Protein AF-A0A2S2PZT2-F1 (afdb_monomer_lite)

Radius of gyration: 19.06 Å; chains: 1; bounding box: 67×40×43 Å

Structure (mmCIF, N/CA/C/O backbone):
data_AF-A0A2S2PZT2-F1
#
_entry.id   AF-A0A2S2PZT2-F1
#
loop_
_atom_site.group_PDB
_atom_site.id
_atom_site.type_symbol
_atom_site.label_atom_id
_atom_site.label_alt_id
_atom_site.label_comp_id
_atom_site.label_asym_id
_atom_site.label_entity_id
_atom_site.label_seq_id
_atom_site.pdbx_PDB_ins_code
_atom_site.Cartn_x
_atom_site.Cartn_y
_atom_site.Cartn_z
_atom_site.occupancy
_atom_site.B_iso_or_equiv
_atom_site.auth_seq_id
_atom_site.auth_comp_id
_atom_site.auth_asym_id
_atom_site.auth_atom_id
_atom_site.pdbx_PDB_model_num
ATOM 1 N N . MET A 1 1 ? 39.879 -19.142 -1.487 1.00 35.94 1 MET A N 1
ATOM 2 C CA . MET A 1 1 ? 39.012 -18.903 -0.318 1.00 35.94 1 MET A CA 1
ATOM 3 C C . MET A 1 1 ? 37.970 -17.919 -0.809 1.00 35.94 1 MET A C 1
ATOM 5 O O . MET A 1 1 ? 38.327 -16.780 -1.061 1.00 35.94 1 MET A O 1
ATOM 9 N N . SER A 1 2 ? 36.784 -18.405 -1.171 1.00 36.44 2 SER A N 1
ATOM 10 C CA . SER A 1 2 ? 35.763 -17.580 -1.822 1.00 36.44 2 SER A CA 1
ATOM 11 C C . SER A 1 2 ? 34.922 -16.916 -0.742 1.00 36.44 2 SER A C 1
ATOM 13 O O . SER A 1 2 ? 34.163 -17.595 -0.057 1.00 36.44 2 SER A O 1
ATOM 15 N N . GLU A 1 3 ? 35.092 -15.610 -0.568 1.00 38.84 3 GLU A N 1
ATOM 16 C CA . GLU A 1 3 ? 34.163 -14.780 0.192 1.00 38.84 3 GLU A CA 1
ATOM 17 C C . GLU A 1 3 ? 32.900 -14.613 -0.655 1.00 38.84 3 GLU A C 1
ATOM 19 O O . GLU A 1 3 ? 32.841 -13.817 -1.587 1.00 38.84 3 GLU A O 1
ATOM 24 N N . THR A 1 4 ? 31.889 -15.433 -0.380 1.00 40.12 4 THR A N 1
ATOM 25 C CA . THR A 1 4 ? 30.514 -15.145 -0.788 1.00 40.12 4 THR A CA 1
ATOM 26 C C . THR A 1 4 ? 30.058 -13.911 -0.022 1.00 40.12 4 THR A C 1
ATOM 28 O O . THR A 1 4 ? 29.592 -14.012 1.114 1.00 40.12 4 THR A O 1
ATOM 31 N N . GLU A 1 5 ? 30.234 -12.742 -0.636 1.00 37.22 5 GLU A N 1
ATOM 32 C CA . GLU A 1 5 ? 29.573 -11.513 -0.221 1.00 37.22 5 GLU A CA 1
ATOM 33 C C . GLU A 1 5 ? 28.067 -11.776 -0.208 1.00 37.22 5 GLU A C 1
ATOM 35 O O . GLU A 1 5 ? 27.423 -11.992 -1.238 1.00 37.22 5 GLU A O 1
ATOM 40 N N . ASN A 1 6 ? 27.507 -11.820 0.998 1.00 38.16 6 ASN A N 1
ATOM 41 C CA . ASN A 1 6 ? 26.073 -11.823 1.195 1.00 38.16 6 ASN A CA 1
ATOM 42 C C . ASN A 1 6 ? 25.533 -10.488 0.673 1.00 38.16 6 ASN A C 1
ATOM 44 O O . ASN A 1 6 ? 25.502 -9.498 1.404 1.00 38.16 6 ASN A O 1
ATOM 48 N N . ASN A 1 7 ? 25.106 -10.472 -0.589 1.00 36.69 7 ASN A N 1
ATOM 49 C CA . ASN A 1 7 ? 24.305 -9.404 -1.176 1.00 36.69 7 ASN A CA 1
ATOM 50 C C . ASN A 1 7 ? 22.916 -9.412 -0.525 1.00 36.69 7 ASN A C 1
ATOM 52 O O . ASN A 1 7 ? 21.915 -9.797 -1.128 1.00 36.69 7 ASN A O 1
ATOM 56 N N . TYR A 1 8 ? 22.850 -9.004 0.742 1.00 37.91 8 TYR A N 1
ATOM 57 C CA . TYR A 1 8 ? 21.605 -8.542 1.325 1.00 37.91 8 TYR A CA 1
ATOM 58 C C . TYR A 1 8 ? 21.213 -7.299 0.538 1.00 37.91 8 TYR A C 1
ATOM 60 O O . TYR A 1 8 ? 21.857 -6.257 0.647 1.00 37.91 8 TYR A O 1
ATOM 68 N N . ILE A 1 9 ? 20.178 -7.429 -0.289 1.00 38.12 9 ILE A N 1
ATOM 69 C CA . ILE A 1 9 ? 19.524 -6.302 -0.945 1.00 38.12 9 ILE A CA 1
ATOM 70 C C . ILE A 1 9 ? 19.064 -5.366 0.178 1.00 38.12 9 ILE A C 1
ATOM 72 O O . ILE A 1 9 ? 18.026 -5.583 0.802 1.00 38.12 9 ILE A O 1
ATOM 76 N N . GLN A 1 10 ? 19.862 -4.344 0.489 1.00 35.75 10 GLN A N 1
ATOM 77 C CA . GLN A 1 10 ? 19.403 -3.243 1.318 1.00 35.75 10 GLN A CA 1
ATOM 78 C C . GLN A 1 10 ? 18.371 -2.487 0.486 1.00 35.75 10 GLN A C 1
ATOM 80 O O . GLN A 1 10 ? 18.701 -1.756 -0.450 1.00 35.75 10 GLN A O 1
ATOM 85 N N . PHE A 1 11 ? 17.095 -2.697 0.800 1.00 37.47 11 PHE A N 1
ATOM 86 C CA . PHE A 1 11 ? 16.034 -1.854 0.274 1.00 37.47 11 PHE A CA 1
ATOM 87 C C . PHE A 1 11 ? 16.253 -0.437 0.814 1.00 37.47 11 PHE A C 1
ATOM 89 O O . PHE A 1 11 ? 16.038 -0.162 1.993 1.00 37.47 11 PHE A O 1
ATOM 96 N N . ASN A 1 12 ? 16.749 0.450 -0.051 1.00 44.41 12 ASN A N 1
ATOM 97 C CA . ASN A 1 12 ? 16.952 1.857 0.271 1.00 44.41 12 ASN A CA 1
ATOM 98 C C . ASN A 1 12 ? 15.634 2.520 0.697 1.00 44.41 12 ASN A C 1
ATOM 100 O O . ASN A 1 12 ? 14.583 2.236 0.121 1.00 44.41 12 ASN A O 1
ATOM 104 N N . ASN A 1 13 ? 15.752 3.419 1.683 1.00 48.53 13 ASN A N 1
ATOM 105 C CA . ASN A 1 13 ? 14.712 4.278 2.256 1.00 48.53 13 ASN A CA 1
ATOM 106 C C . ASN A 1 13 ? 13.578 4.595 1.270 1.00 48.53 13 ASN A C 1
ATOM 108 O O . ASN A 1 13 ? 13.784 5.251 0.248 1.00 48.53 13 ASN A O 1
ATOM 112 N N . ILE A 1 14 ? 12.375 4.133 1.601 1.00 52.91 14 ILE A N 1
ATOM 113 C CA . ILE A 1 14 ? 11.156 4.476 0.873 1.00 52.91 14 ILE A CA 1
ATOM 114 C C . ILE A 1 14 ? 10.944 5.987 1.016 1.00 52.91 14 ILE A C 1
ATOM 116 O O . ILE A 1 14 ? 10.866 6.505 2.127 1.00 52.91 14 ILE A O 1
ATOM 120 N N . ASP A 1 15 ? 10.847 6.703 -0.104 1.00 59.41 15 ASP A N 1
ATOM 121 C CA . ASP A 1 15 ? 10.482 8.119 -0.093 1.00 59.41 15 ASP A CA 1
ATOM 122 C C . ASP A 1 15 ? 8.967 8.272 0.120 1.00 59.41 15 ASP A C 1
ATOM 124 O O . ASP A 1 15 ? 8.158 8.135 -0.807 1.00 59.41 15 ASP A O 1
ATOM 128 N N . PHE A 1 16 ? 8.587 8.541 1.369 1.00 62.59 16 PHE A N 1
ATOM 129 C CA . PHE A 1 16 ? 7.203 8.770 1.786 1.00 62.59 16 PHE A CA 1
ATOM 130 C C . PHE A 1 16 ? 6.708 10.204 1.504 1.00 62.59 16 PHE A C 1
ATOM 132 O O . PHE A 1 16 ? 5.511 10.463 1.632 1.00 62.59 16 PHE A O 1
ATOM 139 N N . SER A 1 17 ? 7.578 11.135 1.078 1.00 64.94 17 SER A N 1
ATOM 140 C CA . SER A 1 17 ? 7.244 12.569 0.947 1.00 64.94 17 SER A CA 1
ATOM 141 C C . SER A 1 17 ? 6.124 12.865 -0.059 1.00 64.94 17 SER A C 1
ATOM 143 O O . SER A 1 17 ? 5.422 13.868 0.057 1.00 64.94 17 SER A O 1
ATOM 145 N N . ASN A 1 18 ? 5.910 11.959 -1.016 1.00 65.31 18 ASN A N 1
ATOM 146 C CA . ASN A 1 18 ? 4.932 12.104 -2.093 1.00 65.31 18 ASN A CA 1
ATOM 147 C C . ASN A 1 18 ? 3.608 11.353 -1.848 1.00 65.31 18 ASN A C 1
ATOM 149 O O . ASN A 1 18 ? 2.749 11.309 -2.733 1.00 65.31 18 ASN A O 1
ATOM 153 N N . ILE A 1 19 ? 3.414 10.733 -0.677 1.00 67.81 19 ILE A N 1
ATOM 154 C CA . ILE A 1 19 ? 2.184 9.986 -0.387 1.00 67.81 19 ILE A CA 1
ATOM 155 C C . ILE A 1 19 ? 1.086 10.944 0.074 1.00 67.81 19 ILE A C 1
ATOM 157 O O . ILE A 1 19 ? 1.157 11.572 1.129 1.00 67.81 1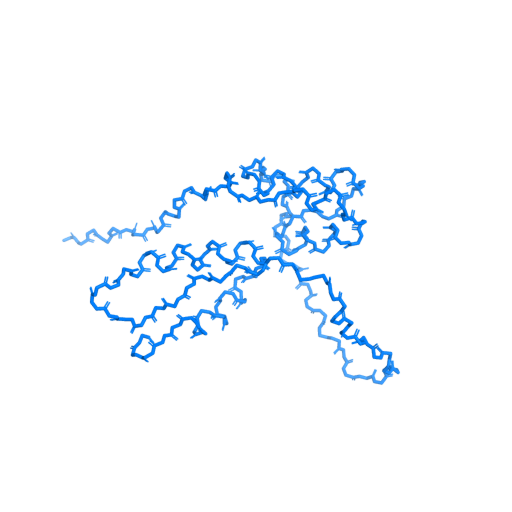9 ILE A O 1
ATOM 161 N N . SER A 1 20 ? 0.005 11.017 -0.705 1.00 78.25 20 SER A N 1
ATOM 162 C CA . SER A 1 20 ? -1.200 11.727 -0.280 1.00 78.25 20 SER A CA 1
ATOM 163 C C . SER A 1 20 ? -1.847 11.006 0.904 1.00 78.25 20 SER A C 1
ATOM 165 O O . SER A 1 20 ? -2.241 9.844 0.800 1.00 78.25 20 SER A O 1
ATOM 167 N N . THR A 1 21 ? -1.999 11.711 2.025 1.00 84.50 21 THR A N 1
ATOM 168 C CA . THR A 1 21 ? -2.569 11.178 3.276 1.00 84.50 21 THR A CA 1
ATOM 169 C C . THR A 1 21 ? -3.941 11.763 3.623 1.00 84.50 21 THR A C 1
ATOM 171 O O . THR A 1 21 ? -4.638 11.246 4.496 1.00 84.50 21 THR A O 1
ATOM 174 N N . GLY A 1 22 ? -4.399 12.792 2.898 1.00 83.81 22 GLY A N 1
ATOM 175 C CA . GLY A 1 22 ? -5.653 13.502 3.190 1.00 83.81 22 GLY A CA 1
ATOM 176 C C . GLY A 1 22 ? -6.916 12.626 3.148 1.00 83.81 22 GLY A C 1
ATOM 177 O O . GLY A 1 22 ? -7.934 12.959 3.756 1.00 83.81 22 GLY A O 1
ATOM 178 N N . TRP A 1 23 ? -6.862 11.477 2.469 1.00 87.50 23 TRP A N 1
ATOM 179 C CA . TRP A 1 23 ? -7.960 10.510 2.413 1.00 87.50 23 TRP A CA 1
ATOM 180 C C . TRP A 1 23 ? -8.159 9.741 3.728 1.00 87.50 23 TRP A C 1
ATOM 182 O O . TRP A 1 23 ? -9.281 9.313 3.999 1.00 87.50 23 TRP A O 1
ATOM 192 N N . VAL A 1 24 ? -7.132 9.627 4.580 1.00 89.94 24 VAL A N 1
ATOM 193 C CA . VAL A 1 24 ? -7.213 8.901 5.861 1.00 89.94 24 VAL A CA 1
ATOM 194 C C . VAL A 1 24 ? -8.256 9.530 6.789 1.00 89.94 24 VAL A C 1
ATOM 196 O O . VAL A 1 24 ? -9.022 8.828 7.454 1.00 89.94 24 VAL A O 1
ATOM 199 N N . HIS A 1 25 ? -8.377 10.860 6.777 1.00 90.00 25 HIS A N 1
ATOM 200 C CA . HIS A 1 25 ? -9.362 11.571 7.595 1.00 90.00 25 HIS A CA 1
ATOM 201 C C . HIS A 1 25 ? -10.812 11.247 7.213 1.00 90.00 25 HIS A C 1
ATOM 203 O O . HIS A 1 25 ? -11.682 11.320 8.084 1.00 90.00 25 HIS A O 1
ATOM 209 N N . LYS A 1 26 ? -11.055 10.838 5.960 1.00 91.75 26 LYS A N 1
ATOM 210 C CA . LYS A 1 26 ? -12.376 10.495 5.408 1.00 91.75 26 LYS A CA 1
ATOM 211 C C . LYS A 1 26 ? -12.790 9.045 5.689 1.00 91.75 26 LYS A C 1
ATOM 213 O O . LYS A 1 26 ? -13.916 8.659 5.379 1.00 91.75 26 LYS A O 1
ATOM 218 N N . LEU A 1 27 ? -11.897 8.222 6.239 1.00 89.88 27 LEU A N 1
ATOM 219 C CA . LEU A 1 27 ? -12.195 6.825 6.536 1.00 89.88 27 LEU A CA 1
ATOM 220 C C . LEU A 1 27 ? -13.027 6.688 7.816 1.00 89.88 27 LEU A C 1
ATOM 222 O O . LEU A 1 27 ? -12.752 7.330 8.834 1.00 89.88 27 LEU A O 1
ATOM 226 N N . ASN A 1 28 ? -14.014 5.793 7.764 1.00 92.31 28 ASN A N 1
ATOM 227 C CA . ASN A 1 28 ? -14.717 5.296 8.943 1.00 92.31 28 ASN A CA 1
ATOM 228 C C . ASN A 1 28 ? -13.907 4.171 9.623 1.00 92.31 28 ASN A C 1
ATOM 230 O O . ASN A 1 28 ? -12.905 3.697 9.079 1.00 92.31 28 ASN A O 1
ATOM 234 N N . LYS A 1 29 ? -14.344 3.729 10.810 1.00 91.56 29 LYS A N 1
ATOM 235 C CA . LYS A 1 29 ? -13.621 2.733 11.621 1.00 91.56 29 LYS A CA 1
ATOM 236 C C . LYS A 1 29 ? -13.340 1.432 10.862 1.00 91.56 29 LYS A C 1
ATOM 238 O O . LYS A 1 29 ? -12.213 0.955 10.868 1.00 91.56 29 LYS A O 1
ATOM 243 N N . GLU A 1 30 ? -14.328 0.890 10.158 1.00 90.38 30 GLU A N 1
ATOM 244 C CA . GLU A 1 30 ? -14.157 -0.355 9.400 1.00 90.38 30 GLU A CA 1
ATOM 245 C C . GLU A 1 30 ? -13.159 -0.225 8.246 1.00 90.38 30 GLU A C 1
ATOM 247 O O . GLU A 1 30 ? -12.422 -1.160 7.936 1.00 90.38 30 GLU A O 1
ATOM 252 N N . LYS A 1 31 ? -13.156 0.919 7.551 1.00 88.44 31 LYS A N 1
ATOM 253 C CA . LYS A 1 31 ? -12.193 1.175 6.477 1.00 88.44 31 LYS A CA 1
ATOM 254 C C . LYS A 1 31 ? -10.782 1.334 7.045 1.00 88.44 31 LYS A C 1
ATOM 256 O O . LYS A 1 31 ? -9.854 0.803 6.451 1.00 88.44 31 LYS A O 1
ATOM 261 N N . LEU A 1 32 ? -10.629 1.980 8.203 1.00 90.69 32 LEU A N 1
ATOM 262 C CA . LEU A 1 32 ? -9.343 2.075 8.902 1.00 90.69 32 LEU A CA 1
ATOM 263 C C . LEU A 1 32 ? -8.802 0.698 9.289 1.00 90.69 32 LEU A C 1
ATOM 265 O O . LEU A 1 32 ? -7.666 0.388 8.955 1.00 90.69 32 LEU A O 1
ATOM 269 N N . ILE A 1 33 ? -9.630 -0.145 9.914 1.00 89.25 33 ILE A N 1
ATOM 270 C CA . ILE A 1 33 ? -9.256 -1.517 10.288 1.00 89.25 33 ILE A CA 1
ATOM 271 C C . ILE A 1 33 ? -8.764 -2.299 9.066 1.00 89.25 33 ILE A C 1
ATOM 273 O O . ILE A 1 33 ? -7.710 -2.923 9.122 1.00 89.25 33 ILE A O 1
ATOM 277 N N . ARG A 1 34 ? -9.480 -2.216 7.936 1.00 82.38 34 ARG A N 1
ATOM 278 C CA . ARG A 1 34 ? -9.080 -2.889 6.690 1.00 82.38 34 ARG A CA 1
ATOM 279 C C . ARG A 1 34 ? -7.741 -2.396 6.139 1.00 82.38 34 ARG A C 1
ATOM 281 O O . ARG A 1 34 ? -6.956 -3.209 5.663 1.00 82.38 34 ARG A O 1
ATOM 288 N N . GLU A 1 35 ? -7.484 -1.090 6.166 1.00 86.94 35 GLU A N 1
ATOM 289 C CA . GLU A 1 35 ? -6.212 -0.531 5.685 1.00 86.94 35 GLU A CA 1
ATOM 290 C C . GLU A 1 35 ? -5.036 -0.869 6.612 1.00 86.94 35 GLU A C 1
ATOM 292 O O . GLU A 1 35 ? -3.934 -1.108 6.120 1.00 86.94 35 GLU A O 1
ATOM 297 N N . LEU A 1 36 ? -5.269 -0.921 7.925 1.00 86.81 36 LEU A N 1
ATOM 298 C CA . LEU A 1 36 ? -4.271 -1.321 8.920 1.00 86.81 36 LEU A CA 1
ATOM 299 C C . LEU A 1 36 ? -3.932 -2.813 8.806 1.00 86.81 36 LEU A C 1
ATOM 301 O O . LEU A 1 36 ? -2.761 -3.154 8.661 1.00 86.81 36 LEU A O 1
ATOM 305 N N . ALA A 1 37 ? -4.945 -3.685 8.743 1.00 83.62 37 ALA A N 1
ATOM 306 C CA . ALA A 1 37 ? -4.764 -5.132 8.608 1.00 83.62 37 ALA A CA 1
ATOM 307 C C . ALA A 1 37 ? -3.936 -5.504 7.366 1.00 83.62 37 ALA A C 1
ATOM 309 O O . ALA A 1 37 ? -3.024 -6.321 7.443 1.00 83.62 37 ALA A O 1
ATOM 310 N N . ARG A 1 38 ? -4.193 -4.847 6.225 1.00 78.50 38 ARG A N 1
ATOM 311 C CA . ARG A 1 38 ? -3.423 -5.042 4.980 1.00 78.50 38 ARG A CA 1
ATOM 312 C C . ARG A 1 38 ? -1.930 -4.741 5.112 1.00 78.50 38 ARG A C 1
ATOM 314 O O . ARG A 1 38 ? -1.139 -5.211 4.305 1.00 78.50 38 ARG A O 1
ATOM 321 N N . ARG A 1 39 ? -1.556 -3.918 6.089 1.00 79.75 39 ARG A N 1
ATOM 322 C CA . ARG A 1 39 ? -0.180 -3.471 6.343 1.00 79.75 39 ARG A CA 1
ATOM 323 C C . ARG A 1 39 ? 0.425 -4.151 7.570 1.00 79.75 39 ARG A C 1
ATOM 325 O O . ARG A 1 39 ? 1.482 -3.728 8.025 1.00 79.75 39 ARG A O 1
ATOM 332 N N . ASN A 1 40 ? -0.249 -5.180 8.096 1.00 82.31 40 ASN A N 1
ATOM 333 C CA . ASN A 1 40 ? 0.102 -5.862 9.340 1.00 82.31 40 ASN A CA 1
ATOM 334 C C . ASN A 1 40 ? 0.236 -4.900 10.539 1.00 82.31 40 ASN A C 1
ATOM 336 O O . ASN A 1 40 ? 1.062 -5.094 11.429 1.00 82.31 40 ASN A O 1
ATOM 340 N N . LEU A 1 41 ? -0.552 -3.822 10.529 1.00 86.06 41 LEU A N 1
ATOM 341 C CA . LEU A 1 41 ? -0.622 -2.855 11.617 1.00 86.06 41 LEU A CA 1
ATOM 342 C C . LEU A 1 41 ? -1.733 -3.254 12.581 1.00 86.06 41 LEU A C 1
ATOM 344 O O . LEU A 1 41 ? -2.799 -3.697 12.147 1.00 86.06 41 LEU A O 1
ATOM 348 N N . ILE A 1 42 ? -1.519 -2.976 13.867 1.00 91.81 42 ILE A N 1
ATOM 349 C CA . ILE A 1 42 ? -2.499 -3.227 14.926 1.00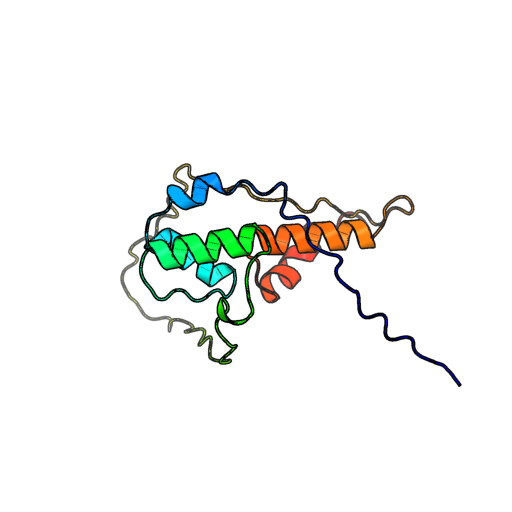 91.81 42 ILE A CA 1
ATOM 350 C C . ILE A 1 42 ? -3.844 -2.596 14.542 1.00 91.81 42 ILE A C 1
ATOM 352 O O . ILE A 1 42 ? -3.915 -1.416 14.181 1.00 91.81 42 ILE A O 1
ATOM 356 N N . THR A 1 43 ? -4.937 -3.352 14.656 1.00 94.25 43 THR A N 1
ATOM 357 C CA . THR A 1 43 ? -6.290 -2.884 14.291 1.00 94.25 43 THR A CA 1
ATOM 358 C C . THR A 1 43 ? -7.175 -2.524 15.484 1.00 94.25 43 THR A C 1
ATOM 360 O O . THR A 1 43 ? -8.325 -2.115 15.304 1.00 94.25 43 THR A O 1
ATOM 363 N N . SER A 1 44 ? -6.677 -2.691 16.708 1.00 91.25 44 SER A N 1
ATOM 364 C CA . SER A 1 44 ? -7.389 -2.353 17.940 1.00 91.25 44 SER A CA 1
ATOM 365 C C . SER A 1 44 ? -7.207 -0.874 18.322 1.00 91.25 44 SER A C 1
ATOM 367 O O . SER A 1 44 ? -6.237 -0.217 17.922 1.00 91.25 44 SER A O 1
ATOM 369 N N . GLY A 1 45 ? -8.176 -0.346 19.080 1.00 92.50 45 GLY A N 1
ATOM 370 C CA . GLY A 1 45 ? -8.171 1.026 19.599 1.00 92.50 45 GLY A CA 1
ATOM 371 C C . GLY A 1 45 ? -9.347 1.897 19.146 1.00 92.50 45 GLY A C 1
ATOM 372 O O . GLY A 1 45 ? -10.327 1.438 18.537 1.00 92.50 45 GLY A O 1
ATOM 373 N N . LEU A 1 46 ? -9.253 3.183 19.484 1.00 96.56 46 LEU A N 1
ATOM 374 C CA . LEU A 1 46 ? -10.184 4.223 19.063 1.00 96.56 46 LEU A CA 1
ATOM 375 C C . LEU A 1 46 ? -9.888 4.656 17.624 1.00 96.56 46 LEU A C 1
ATOM 377 O O . LEU A 1 46 ? -8.792 4.483 17.104 1.00 96.56 46 LEU A O 1
ATOM 381 N N . VAL A 1 47 ? -10.866 5.286 16.969 1.00 95.00 47 VAL A N 1
ATOM 382 C CA . VAL A 1 47 ? -10.717 5.776 15.583 1.00 95.00 47 VAL A CA 1
ATOM 383 C C . VAL A 1 47 ? -9.519 6.716 15.426 1.00 95.00 47 VAL A C 1
ATOM 385 O O . VAL A 1 47 ? -8.872 6.695 14.381 1.00 95.00 47 VAL A O 1
ATOM 388 N N . ILE A 1 48 ? -9.227 7.529 16.444 1.00 95.00 48 ILE A N 1
ATOM 389 C CA . ILE A 1 48 ? -8.072 8.428 16.427 1.00 95.00 48 ILE A CA 1
ATOM 390 C C . ILE A 1 48 ? -6.755 7.644 16.393 1.00 95.00 48 ILE A C 1
ATOM 392 O O . ILE A 1 48 ? -5.913 7.944 15.554 1.00 95.00 48 ILE A O 1
ATOM 396 N N . ASP A 1 49 ? -6.632 6.579 17.189 1.00 94.44 49 ASP A N 1
ATOM 397 C CA . ASP A 1 49 ? -5.442 5.721 17.235 1.00 94.44 49 ASP A CA 1
ATOM 398 C C . ASP A 1 49 ? -5.202 5.054 15.879 1.00 94.44 49 ASP A C 1
ATOM 400 O O . ASP A 1 49 ? -4.095 5.076 15.346 1.00 94.44 49 ASP A O 1
ATOM 404 N N . LEU A 1 50 ? -6.273 4.530 15.272 1.00 95.31 50 LEU A N 1
ATOM 405 C CA . LEU A 1 50 ? -6.216 3.890 13.959 1.00 95.31 50 LEU A CA 1
ATOM 406 C C . LEU A 1 50 ? -5.785 4.871 12.855 1.00 95.31 50 LEU A C 1
ATOM 408 O O . LEU A 1 50 ? -5.004 4.512 11.973 1.00 95.31 50 LEU A O 1
ATOM 412 N N . LYS A 1 51 ? -6.288 6.115 12.893 1.00 95.25 51 LYS A N 1
ATOM 413 C CA . LYS A 1 51 ? -5.900 7.168 11.938 1.00 95.25 51 LYS A CA 1
ATOM 414 C C . LYS A 1 51 ? -4.438 7.547 12.107 1.00 95.25 51 LYS A C 1
ATOM 416 O O . LYS A 1 51 ? -3.722 7.589 11.112 1.00 95.25 51 LYS A O 1
ATOM 421 N N . THR A 1 52 ? -4.003 7.795 13.339 1.00 94.75 52 THR A N 1
ATOM 422 C CA . THR A 1 52 ? -2.613 8.143 13.647 1.00 94.75 52 THR A CA 1
ATOM 423 C C . THR A 1 52 ? -1.666 7.046 13.177 1.00 94.75 52 THR A C 1
ATOM 425 O O . THR A 1 52 ? -0.720 7.332 12.453 1.00 94.75 52 THR A O 1
ATOM 428 N N . ARG A 1 53 ? -1.974 5.781 13.476 1.00 94.19 53 ARG A N 1
ATOM 429 C CA . ARG A 1 53 ? -1.154 4.635 13.066 1.00 94.19 53 ARG A CA 1
ATOM 430 C C . ARG A 1 53 ? -1.018 4.524 11.548 1.00 94.19 53 ARG A C 1
ATOM 432 O O . ARG A 1 53 ? 0.088 4.380 11.033 1.00 94.19 53 ARG A O 1
ATOM 439 N N . LEU A 1 54 ? -2.130 4.653 10.819 1.00 91.38 54 LEU A N 1
ATOM 440 C CA . LEU A 1 54 ? -2.111 4.617 9.356 1.00 91.38 54 LEU A CA 1
ATOM 441 C C . LEU A 1 54 ? -1.349 5.813 8.764 1.00 91.38 54 LEU A C 1
ATOM 443 O O . LEU A 1 54 ? -0.622 5.650 7.789 1.00 91.38 54 LEU A O 1
ATOM 447 N N . LEU A 1 55 ? -1.490 7.008 9.344 1.00 90.38 55 LEU A N 1
ATOM 448 C CA . LEU A 1 55 ? -0.757 8.199 8.907 1.00 90.38 55 LEU A CA 1
ATOM 449 C C . LEU A 1 55 ? 0.747 8.052 9.123 1.00 90.38 55 LEU A C 1
ATOM 451 O O . LEU A 1 55 ? 1.504 8.333 8.198 1.00 90.38 55 LEU A O 1
ATOM 455 N N . ASN A 1 56 ? 1.163 7.589 10.301 1.00 85.88 56 ASN A N 1
ATOM 456 C CA . ASN A 1 56 ? 2.571 7.385 10.622 1.00 85.88 56 ASN A CA 1
ATOM 457 C C . ASN A 1 56 ? 3.197 6.381 9.651 1.00 85.88 56 ASN A C 1
ATOM 459 O O . ASN A 1 56 ? 4.242 6.662 9.074 1.00 85.88 56 ASN A O 1
ATOM 463 N N . TYR A 1 57 ? 2.508 5.274 9.362 1.00 86.12 57 TYR A N 1
ATOM 464 C CA . TYR A 1 57 ? 2.978 4.299 8.377 1.00 86.12 57 TYR A CA 1
ATOM 465 C C . TYR A 1 57 ? 3.180 4.924 6.995 1.00 86.12 57 TYR A C 1
ATOM 467 O O . TYR A 1 57 ? 4.227 4.758 6.375 1.00 86.12 57 TYR A O 1
ATOM 475 N N . LEU A 1 58 ? 2.193 5.686 6.519 1.00 81.44 58 LEU A N 1
ATOM 476 C CA . LEU A 1 58 ? 2.242 6.336 5.207 1.00 81.44 58 LEU A CA 1
ATOM 477 C C . LEU A 1 58 ? 3.272 7.471 5.120 1.00 81.44 58 LEU A C 1
ATOM 479 O O . LEU A 1 58 ? 3.581 7.902 4.014 1.00 81.44 58 LEU A O 1
ATOM 483 N N . LYS A 1 59 ? 3.786 7.954 6.254 1.00 81.62 59 LYS A N 1
ATOM 484 C CA . LYS A 1 59 ? 4.856 8.956 6.337 1.00 81.62 59 LYS A CA 1
ATOM 485 C C . LYS A 1 59 ? 6.232 8.354 6.637 1.00 81.62 59 LYS A C 1
ATOM 487 O O . LYS A 1 59 ? 7.210 9.092 6.653 1.00 81.62 59 LYS A O 1
ATOM 492 N N . GLY A 1 60 ? 6.316 7.046 6.884 1.00 73.94 60 GLY A N 1
ATOM 493 C CA . GLY A 1 60 ? 7.552 6.401 7.335 1.00 73.94 60 GLY A CA 1
ATOM 494 C C . GLY A 1 60 ? 7.901 6.676 8.802 1.00 73.94 60 GLY A C 1
ATOM 495 O O . GLY A 1 60 ? 9.041 6.489 9.204 1.00 73.94 60 GLY A O 1
ATOM 496 N N . GLU A 1 61 ? 6.931 7.115 9.601 1.00 81.88 61 GLU A N 1
ATOM 497 C CA . GLU A 1 61 ? 7.063 7.450 11.026 1.00 81.88 61 GLU A CA 1
ATOM 498 C C . GLU A 1 61 ? 6.592 6.298 11.943 1.00 81.88 61 GLU A C 1
ATOM 500 O O . GLU A 1 61 ? 6.460 6.477 13.153 1.00 81.88 61 GLU A O 1
ATOM 505 N N . SER A 1 62 ? 6.283 5.119 11.387 1.00 83.12 62 SER A N 1
ATOM 506 C CA . SER A 1 62 ? 5.876 3.948 12.174 1.00 83.12 62 SER A CA 1
ATOM 507 C C . SER A 1 62 ? 7.027 3.355 12.981 1.00 83.12 62 SER A C 1
ATOM 509 O O . SER A 1 62 ? 8.159 3.249 12.515 1.00 83.12 62 SER A O 1
ATOM 511 N N . SER A 1 63 ? 6.695 2.888 14.179 1.00 80.31 63 SER A N 1
ATOM 512 C CA . SER A 1 63 ? 7.580 2.144 15.071 1.00 80.31 63 SER A CA 1
ATOM 513 C C . SER A 1 63 ? 7.252 0.650 15.050 1.00 80.31 63 SER A C 1
ATOM 515 O O . SER A 1 63 ? 6.155 0.254 14.660 1.00 80.31 63 SER A O 1
ATOM 517 N N . SER A 1 64 ? 8.159 -0.203 15.535 1.00 73.94 64 SER A N 1
ATOM 518 C CA . SER A 1 64 ? 7.910 -1.653 15.637 1.00 73.94 64 SER A CA 1
ATOM 519 C C . SER A 1 64 ? 6.663 -2.004 16.460 1.00 73.94 64 SER A C 1
ATOM 521 O O . SER A 1 64 ? 6.048 -3.036 16.221 1.00 73.94 64 SER A O 1
ATOM 523 N N . ASN A 1 65 ? 6.260 -1.134 17.390 1.00 80.25 65 ASN A N 1
ATOM 524 C CA . ASN A 1 65 ? 5.081 -1.321 18.239 1.00 80.25 65 ASN A CA 1
ATOM 525 C C . ASN A 1 65 ? 3.756 -1.015 17.525 1.00 80.25 65 ASN A C 1
ATOM 527 O O . ASN A 1 65 ? 2.695 -1.237 18.100 1.00 80.25 65 ASN A O 1
ATOM 531 N N . ASP A 1 66 ? 3.795 -0.473 16.306 1.00 80.25 66 ASP A N 1
ATOM 532 C CA . ASP A 1 66 ? 2.597 -0.235 15.497 1.00 80.25 66 ASP A CA 1
ATOM 533 C C . ASP A 1 66 ? 2.145 -1.487 14.735 1.00 80.25 66 ASP A C 1
ATOM 535 O O . ASP A 1 66 ? 1.033 -1.521 14.198 1.00 80.25 66 ASP A O 1
ATOM 539 N N . PHE A 1 67 ? 2.995 -2.511 14.696 1.00 83.38 67 PHE A N 1
ATOM 540 C CA . PHE A 1 67 ? 2.758 -3.763 13.998 1.00 83.38 67 PHE A CA 1
ATOM 541 C C . PHE A 1 67 ? 2.296 -4.834 14.975 1.00 83.38 67 PHE A C 1
ATOM 543 O O . PHE A 1 67 ? 2.785 -4.916 16.103 1.00 83.38 67 PHE A O 1
ATOM 550 N N . ASP A 1 68 ? 1.373 -5.680 14.526 1.00 75.00 68 ASP A N 1
ATOM 551 C CA . ASP A 1 68 ? 1.110 -6.916 15.251 1.00 75.00 68 ASP A CA 1
ATOM 552 C C . ASP A 1 68 ? 2.394 -7.756 15.210 1.00 75.00 68 ASP A C 1
ATOM 554 O O . ASP A 1 68 ? 2.975 -7.985 14.139 1.00 75.00 68 ASP A O 1
ATOM 558 N N . THR A 1 69 ? 2.871 -8.199 16.379 1.00 58.91 69 THR A N 1
ATOM 559 C CA . THR A 1 69 ? 3.917 -9.223 16.417 1.00 58.91 69 THR A CA 1
ATOM 560 C C . THR A 1 69 ? 3.388 -10.427 15.648 1.00 58.91 69 THR A C 1
ATOM 562 O O . THR A 1 69 ? 2.211 -10.767 15.806 1.00 58.91 69 THR A O 1
ATOM 565 N N . PRO A 1 70 ? 4.204 -11.084 14.805 1.00 47.50 70 PRO A N 1
ATOM 566 C CA . PRO A 1 70 ? 3.762 -12.271 14.100 1.00 47.50 70 PRO A CA 1
ATOM 567 C C . PRO A 1 70 ? 3.579 -13.384 15.134 1.00 47.50 70 PRO A C 1
ATOM 569 O O . PRO A 1 70 ? 4.444 -14.227 15.340 1.00 47.50 70 PRO A O 1
ATOM 572 N N . THR A 1 71 ? 2.430 -13.407 15.802 1.00 38.50 71 THR A N 1
ATOM 573 C CA . THR A 1 71 ? 1.827 -14.672 16.168 1.00 38.50 71 THR A CA 1
ATOM 574 C C . THR A 1 71 ? 1.419 -15.266 14.835 1.00 38.50 71 THR A C 1
ATOM 576 O O . THR A 1 71 ? 0.438 -14.863 14.216 1.00 38.50 71 THR A O 1
ATOM 579 N N . THR A 1 72 ? 2.262 -16.168 14.342 1.00 38.12 72 THR A N 1
ATOM 580 C CA . THR A 1 72 ? 1.954 -17.144 13.301 1.00 38.12 72 THR A CA 1
ATOM 581 C C . THR A 1 72 ? 0.735 -17.947 13.736 1.00 38.12 72 THR A C 1
ATOM 583 O O . THR A 1 72 ? 0.854 -19.061 14.212 1.00 38.12 72 THR A O 1
ATOM 586 N N . ASN A 1 73 ? -0.431 -17.323 13.634 1.00 38.03 73 ASN A N 1
ATOM 587 C CA . ASN A 1 73 ? -1.774 -17.868 13.701 1.00 38.03 73 ASN A CA 1
ATOM 588 C C . ASN A 1 73 ? -2.674 -16.887 12.937 1.00 38.03 73 ASN A C 1
ATOM 590 O O . ASN A 1 73 ? -3.710 -16.439 13.422 1.00 38.03 73 ASN A O 1
ATOM 594 N N . ILE A 1 74 ? -2.289 -16.565 11.697 1.00 40.72 74 ILE A N 1
ATOM 595 C CA . ILE A 1 74 ? -3.312 -16.330 10.683 1.00 40.72 74 ILE A CA 1
ATOM 596 C C . ILE A 1 74 ? -3.898 -17.715 10.429 1.00 40.72 74 ILE A C 1
ATOM 598 O O . ILE A 1 74 ? -3.433 -18.455 9.563 1.00 40.72 74 ILE A O 1
ATOM 602 N N . THR A 1 75 ? -4.874 -18.112 11.244 1.00 30.03 75 THR A N 1
ATOM 603 C CA . THR A 1 75 ? -5.759 -19.206 10.875 1.00 30.03 75 THR A CA 1
ATOM 604 C C . THR A 1 75 ? -6.483 -18.712 9.634 1.00 30.03 75 THR A C 1
ATOM 606 O O . THR A 1 75 ? -7.460 -17.970 9.721 1.00 30.03 75 THR A O 1
ATOM 609 N N . PHE A 1 76 ? -5.975 -19.079 8.455 1.00 37.19 76 PHE A N 1
ATOM 610 C CA . PHE A 1 76 ? -6.848 -19.253 7.310 1.00 37.19 76 PHE A CA 1
ATOM 611 C C . PHE A 1 76 ? -7.934 -20.189 7.817 1.00 37.19 76 PHE A C 1
ATOM 613 O O . PHE A 1 76 ? -7.657 -21.341 8.133 1.00 37.19 76 PHE A O 1
ATOM 620 N N . ILE A 1 77 ? -9.137 -19.665 8.006 1.00 33.09 77 ILE A N 1
ATOM 621 C CA . ILE A 1 77 ? -10.317 -20.502 8.088 1.00 33.09 77 ILE A CA 1
ATOM 622 C C . ILE A 1 77 ? -10.629 -20.777 6.617 1.00 33.09 77 ILE A C 1
ATOM 624 O O . ILE A 1 77 ? -11.186 -19.895 5.959 1.00 33.09 77 ILE A O 1
ATOM 628 N N . PRO A 1 78 ? -10.219 -21.919 6.027 1.00 35.78 78 PRO A N 1
ATOM 629 C CA . PRO A 1 78 ? -10.924 -22.383 4.854 1.00 35.78 78 PRO A CA 1
ATOM 630 C C . PRO A 1 78 ? -12.344 -22.618 5.352 1.00 35.78 78 PRO A C 1
ATOM 632 O O . PRO A 1 78 ? -12.580 -23.497 6.182 1.00 35.78 78 PRO A O 1
ATOM 635 N N . ASN A 1 79 ? -13.277 -21.766 4.939 1.00 36.72 79 ASN A N 1
ATOM 636 C CA . ASN A 1 79 ? -14.676 -22.035 5.207 1.00 36.72 79 ASN A CA 1
ATOM 637 C C . ASN A 1 79 ? -14.972 -23.467 4.725 1.00 36.72 79 ASN A C 1
ATOM 639 O O . ASN A 1 79 ? -14.647 -23.787 3.576 1.00 36.72 79 ASN A O 1
ATOM 643 N N . PRO A 1 80 ? -15.546 -24.343 5.568 1.00 41.09 80 PRO A N 1
ATOM 644 C CA . PRO A 1 80 ? -16.031 -25.621 5.093 1.00 41.09 80 PRO A CA 1
ATOM 645 C C . PRO A 1 80 ? -17.127 -25.349 4.061 1.00 41.09 80 PRO A C 1
ATOM 647 O O . PRO A 1 80 ? -18.016 -24.517 4.269 1.00 41.09 80 PRO A O 1
ATOM 650 N N . ILE A 1 81 ? -17.005 -26.029 2.924 1.00 45.09 81 ILE A N 1
ATOM 651 C CA . ILE A 1 81 ? -18.024 -26.108 1.883 1.00 45.09 81 ILE A CA 1
ATOM 652 C C . ILE A 1 81 ? -19.265 -26.710 2.550 1.00 45.09 81 ILE A C 1
ATOM 654 O O . ILE A 1 81 ? -19.238 -27.869 2.960 1.00 45.09 81 ILE A O 1
ATOM 658 N N . GLY A 1 82 ? -20.315 -25.915 2.724 1.00 33.91 82 GLY A N 1
ATOM 659 C CA . GLY A 1 82 ? -21.552 -26.368 3.347 1.00 33.91 82 GLY A CA 1
ATOM 660 C C . GLY A 1 82 ? -22.566 -25.243 3.458 1.00 33.91 82 GLY A C 1
ATOM 661 O O . GLY A 1 82 ? -22.567 -24.529 4.451 1.00 33.91 82 GLY A O 1
ATOM 662 N N . ASP A 1 83 ? -23.375 -25.101 2.410 1.00 40.69 83 ASP A N 1
ATOM 663 C CA . ASP A 1 83 ? -24.737 -24.558 2.362 1.00 40.69 83 ASP A CA 1
ATOM 664 C C . ASP A 1 83 ? -25.107 -23.523 3.440 1.00 40.69 83 ASP A C 1
ATOM 666 O O . ASP A 1 83 ? -25.823 -23.804 4.401 1.00 40.69 83 ASP A O 1
ATOM 670 N N . TYR A 1 84 ? -24.671 -22.283 3.239 1.00 46.56 84 TYR A N 1
ATOM 671 C CA . TYR A 1 84 ? -25.325 -21.109 3.812 1.00 46.56 84 TYR A CA 1
ATOM 672 C C . TYR A 1 84 ? -25.692 -20.178 2.668 1.00 46.56 84 TYR A C 1
ATOM 674 O O . TYR A 1 84 ? -24.888 -19.939 1.766 1.00 46.56 84 TYR A O 1
ATOM 682 N N . GLU A 1 8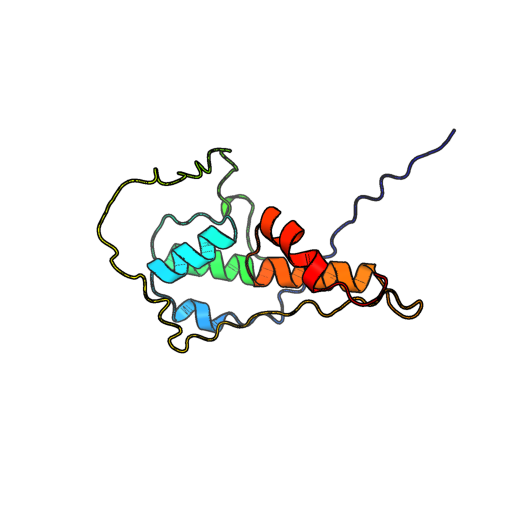5 ? -26.942 -19.724 2.705 1.00 38.84 85 GLU A N 1
ATOM 683 C CA . GLU A 1 85 ? -27.587 -18.937 1.665 1.00 38.84 85 GLU A CA 1
ATOM 684 C C . GLU A 1 85 ? -26.681 -17.814 1.161 1.00 38.84 85 GLU A C 1
ATOM 686 O O . GLU A 1 85 ? -26.109 -17.033 1.926 1.00 38.84 85 GLU A O 1
ATOM 691 N N . GLU A 1 86 ? -26.561 -17.775 -0.161 1.00 37.84 86 GLU A N 1
ATOM 692 C CA . GLU A 1 86 ? -25.826 -16.797 -0.939 1.00 37.84 86 GLU A CA 1
ATOM 693 C C . GLU A 1 86 ? -26.419 -15.401 -0.705 1.00 37.84 86 GLU A C 1
ATOM 695 O O . GLU A 1 86 ? -27.203 -14.880 -1.494 1.00 37.84 86 GLU A O 1
ATOM 700 N N . THR A 1 87 ? -26.035 -14.738 0.386 1.00 36.22 87 THR A N 1
ATOM 701 C CA . THR A 1 87 ? -26.056 -13.281 0.380 1.00 36.22 87 THR A CA 1
ATOM 702 C C . THR A 1 87 ? -24.888 -12.872 -0.491 1.00 36.22 87 THR A C 1
ATOM 704 O O . THR A 1 87 ? -23.756 -12.782 -0.010 1.00 36.22 87 THR A O 1
ATOM 707 N N . GLU A 1 88 ? -25.165 -12.696 -1.784 1.00 36.47 88 GLU A N 1
ATOM 708 C CA . GLU A 1 88 ? -24.281 -12.040 -2.735 1.00 36.47 88 GLU A CA 1
ATOM 709 C C . GLU A 1 88 ? -23.616 -10.856 -2.020 1.00 36.47 88 GLU A C 1
ATOM 711 O O . GLU A 1 88 ? -24.219 -9.791 -1.836 1.00 36.47 88 GLU A O 1
ATOM 716 N N . ILE A 1 89 ? -22.342 -11.000 -1.642 1.00 41.88 89 ILE A N 1
ATOM 717 C CA . ILE A 1 89 ? -21.478 -9.834 -1.536 1.00 41.88 89 ILE A CA 1
ATOM 718 C C . ILE A 1 89 ? -21.329 -9.406 -2.986 1.00 41.88 89 ILE A C 1
ATOM 720 O O . ILE A 1 89 ? -20.373 -9.763 -3.674 1.00 41.88 89 ILE A O 1
ATOM 724 N N . LYS A 1 90 ? -22.324 -8.656 -3.471 1.00 33.28 90 LYS A N 1
ATOM 725 C CA . LYS A 1 90 ? -22.152 -7.815 -4.636 1.00 33.28 90 LYS A CA 1
ATOM 726 C C . LYS A 1 90 ? -20.914 -7.016 -4.304 1.00 33.28 90 LYS A C 1
ATOM 728 O O . LYS A 1 90 ? -20.925 -6.189 -3.389 1.00 33.28 90 LYS A O 1
ATOM 733 N N . SER A 1 91 ? -19.832 -7.334 -5.009 1.00 38.78 91 SER A N 1
ATOM 734 C CA . SER A 1 91 ? -18.713 -6.438 -5.208 1.00 38.78 91 SER A CA 1
ATOM 735 C C . SER A 1 91 ? -19.340 -5.165 -5.744 1.00 38.78 91 SER A C 1
ATOM 737 O O . SER A 1 91 ? -19.591 -5.011 -6.937 1.00 38.78 91 SER A O 1
ATOM 739 N N . ASN A 1 92 ? -19.744 -4.300 -4.820 1.00 33.41 92 ASN A N 1
ATOM 740 C CA . ASN A 1 92 ? -20.276 -3.008 -5.139 1.00 33.41 92 ASN A CA 1
ATOM 741 C C . ASN A 1 92 ? -19.025 -2.247 -5.540 1.00 33.41 92 ASN A C 1
ATOM 743 O O . ASN A 1 92 ? -18.329 -1.648 -4.718 1.00 33.41 92 ASN A O 1
ATOM 747 N N . MET A 1 93 ? -18.699 -2.371 -6.824 1.00 37.03 93 MET A N 1
ATOM 748 C CA . MET A 1 93 ? -17.709 -1.601 -7.554 1.00 37.03 93 MET A CA 1
ATOM 749 C C . MET A 1 93 ? -18.212 -0.152 -7.664 1.00 37.03 93 MET A C 1
ATOM 751 O O . MET A 1 93 ? -18.214 0.446 -8.727 1.00 37.03 93 MET A O 1
ATOM 755 N N . GLY A 1 94 ? -18.700 0.394 -6.548 1.00 31.39 94 GLY A N 1
ATOM 756 C CA . GLY A 1 94 ? -19.163 1.754 -6.383 1.00 31.39 94 GLY A CA 1
ATOM 757 C C . GLY A 1 94 ? -17.964 2.624 -6.053 1.00 31.39 94 GLY A C 1
ATOM 758 O O . GLY A 1 94 ? -17.567 2.749 -4.891 1.00 31.39 94 GLY A O 1
ATOM 759 N N . ASP A 1 95 ? -17.346 3.146 -7.109 1.00 38.88 95 ASP A N 1
ATOM 760 C CA . ASP A 1 95 ? -16.778 4.496 -7.220 1.00 38.88 95 ASP A CA 1
ATOM 761 C C . ASP A 1 95 ? -15.930 5.046 -6.060 1.00 38.88 95 ASP A C 1
ATOM 763 O O . ASP A 1 95 ? -15.811 6.251 -5.862 1.00 38.88 95 ASP A O 1
ATOM 767 N N . ASN A 1 96 ? -15.231 4.178 -5.335 1.00 44.56 96 ASN A N 1
ATOM 768 C CA . ASN A 1 96 ? -14.091 4.557 -4.508 1.00 44.56 96 ASN A CA 1
ATOM 769 C C . ASN A 1 96 ? -12.824 4.048 -5.199 1.00 44.56 96 ASN A C 1
ATOM 771 O O . ASN A 1 96 ? -12.182 3.123 -4.699 1.00 44.56 96 ASN A O 1
ATOM 775 N N . LYS A 1 97 ? -12.485 4.603 -6.374 1.00 46.56 97 LYS A N 1
ATOM 776 C CA . LYS A 1 97 ? -11.209 4.325 -7.058 1.00 46.56 97 LYS A CA 1
ATOM 777 C C . LYS A 1 97 ? -10.062 4.803 -6.164 1.00 46.56 97 LYS A C 1
ATOM 779 O O . LYS A 1 97 ? -9.619 5.946 -6.241 1.00 46.56 97 LYS A O 1
ATOM 784 N N . LYS A 1 98 ? -9.628 3.928 -5.256 1.00 50.94 98 LYS A N 1
ATOM 785 C CA . LYS A 1 98 ? -8.401 4.086 -4.476 1.00 50.94 98 LYS A CA 1
ATOM 786 C C . LYS A 1 98 ? -7.225 4.206 -5.456 1.00 50.94 98 LYS A C 1
ATOM 788 O O . LYS A 1 98 ? -7.278 3.569 -6.511 1.00 50.94 98 LYS A O 1
ATOM 793 N N . PRO A 1 99 ? -6.173 4.979 -5.142 1.00 58.09 99 PRO A N 1
ATOM 794 C CA . PRO A 1 99 ? -4.979 5.006 -5.974 1.00 58.09 99 PRO A CA 1
ATOM 795 C C . PRO A 1 99 ? -4.376 3.599 -6.024 1.00 58.09 99 PRO A C 1
ATOM 797 O O . PRO A 1 99 ? -3.927 3.078 -5.008 1.00 58.09 99 PRO A O 1
ATOM 800 N N . TYR A 1 100 ? -4.411 2.972 -7.195 1.00 73.06 100 TYR A N 1
ATOM 801 C CA . TYR A 1 100 ? -3.645 1.767 -7.480 1.00 73.06 100 TYR A CA 1
ATOM 802 C C . TYR A 1 100 ? -2.293 2.207 -8.028 1.00 73.06 100 TYR A C 1
ATOM 804 O O . TYR A 1 100 ? -2.239 2.911 -9.041 1.00 73.06 100 TYR A O 1
ATOM 812 N N . PHE A 1 101 ? -1.206 1.827 -7.360 1.00 77.25 101 PHE A N 1
ATOM 813 C CA . PHE A 1 101 ? 0.134 2.168 -7.822 1.00 77.25 101 PHE A CA 1
ATOM 814 C C . PHE A 1 101 ? 0.665 1.042 -8.709 1.00 77.25 101 PHE A C 1
ATOM 816 O O . PHE A 1 101 ? 0.873 -0.078 -8.238 1.00 77.25 101 PHE A O 1
ATOM 823 N N . LYS A 1 102 ? 0.861 1.324 -10.003 1.00 84.81 102 LYS A N 1
ATOM 824 C CA . LYS A 1 102 ? 1.419 0.359 -10.958 1.00 84.81 102 LYS A CA 1
ATOM 825 C C . LYS A 1 102 ? 2.955 0.412 -10.893 1.00 84.81 102 LYS A C 1
ATOM 827 O O . LYS A 1 102 ? 3.508 1.493 -11.079 1.00 84.81 102 LYS A O 1
ATOM 832 N N . PRO A 1 103 ? 3.652 -0.718 -10.695 1.00 81.81 103 PRO A N 1
ATOM 833 C CA . PRO A 1 103 ? 5.113 -0.752 -10.560 1.00 81.81 103 PRO A CA 1
ATOM 834 C C . PRO A 1 103 ? 5.912 -0.527 -11.855 1.00 81.81 103 PRO A C 1
ATOM 836 O O . PRO A 1 103 ? 7.136 -0.478 -11.808 1.00 81.81 103 PRO A O 1
ATOM 839 N N . GLY A 1 104 ? 5.248 -0.374 -13.003 1.00 84.44 104 GLY A N 1
ATOM 840 C CA . GLY A 1 104 ? 5.891 -0.439 -14.319 1.00 84.44 104 GLY A CA 1
ATOM 841 C C . GLY A 1 104 ? 5.948 -1.873 -14.850 1.00 84.44 104 GLY A C 1
ATOM 842 O O . GLY A 1 104 ? 5.374 -2.777 -14.243 1.00 84.44 104 GLY A O 1
ATOM 843 N N . LYS A 1 105 ? 6.568 -2.057 -16.014 1.00 91.19 105 LYS A N 1
ATOM 844 C CA . LYS A 1 105 ? 6.824 -3.358 -16.644 1.00 91.19 105 LYS A CA 1
ATOM 845 C C . LYS A 1 105 ? 8.330 -3.541 -16.802 1.00 91.19 105 LYS A C 1
ATOM 847 O O . LYS A 1 105 ? 9.049 -2.544 -16.811 1.00 91.19 105 LYS A O 1
ATOM 852 N N . PHE A 1 106 ? 8.778 -4.784 -16.885 1.00 90.06 106 PHE A N 1
ATOM 853 C CA . PHE A 1 106 ? 10.158 -5.135 -17.193 1.00 90.06 106 PHE A CA 1
ATOM 854 C C . PHE A 1 106 ? 10.161 -6.121 -18.355 1.00 90.06 106 PHE A C 1
ATOM 856 O O . PHE A 1 106 ? 9.566 -7.189 -18.255 1.00 90.06 106 PHE A O 1
ATOM 863 N N . THR A 1 107 ? 10.792 -5.726 -19.455 1.00 88.81 107 THR A N 1
ATOM 864 C CA . THR A 1 107 ? 10.829 -6.476 -20.723 1.00 88.81 107 THR A CA 1
ATOM 865 C C . THR A 1 107 ? 12.093 -7.326 -20.861 1.00 88.81 107 THR A C 1
ATOM 867 O O . THR A 1 107 ? 12.191 -8.186 -21.734 1.00 88.81 107 THR A O 1
ATOM 870 N N . GLY A 1 108 ? 13.095 -7.076 -20.011 1.00 85.25 108 GLY A N 1
ATOM 871 C CA . GLY A 1 108 ? 14.395 -7.745 -20.084 1.00 85.25 108 GLY A CA 1
ATOM 872 C C . GLY A 1 108 ? 15.346 -7.134 -21.116 1.00 85.25 108 GLY A C 1
ATOM 873 O O . GLY A 1 108 ? 16.384 -7.723 -21.416 1.00 85.25 108 GLY A O 1
ATOM 874 N N . ALA A 1 109 ? 15.031 -5.954 -21.662 1.00 86.94 109 ALA A N 1
ATOM 875 C CA . ALA A 1 109 ? 15.926 -5.249 -22.574 1.00 86.94 109 ALA A CA 1
ATOM 876 C C . ALA A 1 109 ? 17.232 -4.826 -21.872 1.00 86.94 109 ALA A C 1
ATOM 878 O O . ALA A 1 109 ? 17.220 -4.379 -20.728 1.00 86.94 109 ALA A O 1
ATOM 879 N N . LEU A 1 110 ? 18.368 -4.876 -22.582 1.00 81.50 110 LEU A N 1
ATOM 880 C CA . LEU A 1 110 ? 19.694 -4.511 -22.039 1.00 81.50 110 LEU A CA 1
ATOM 881 C C . LEU A 1 110 ? 19.789 -3.056 -21.546 1.00 81.50 110 LEU A C 1
ATOM 883 O O . LEU A 1 110 ? 20.667 -2.722 -20.755 1.00 81.50 110 LEU A O 1
ATOM 887 N N . SER A 1 111 ? 18.912 -2.182 -22.042 1.00 83.62 111 SER A N 1
ATOM 888 C CA . SER A 1 111 ? 18.798 -0.789 -21.605 1.00 83.62 111 SER A CA 1
ATOM 889 C C . SER A 1 111 ? 18.004 -0.618 -20.307 1.00 83.62 111 SER A C 1
ATOM 891 O O . SER A 1 111 ? 18.032 0.465 -19.723 1.00 83.62 111 SER A O 1
ATOM 893 N N . GLU A 1 112 ? 17.262 -1.638 -19.869 1.00 83.00 112 GLU A N 1
ATOM 894 C CA . GLU A 1 112 ? 16.485 -1.609 -18.632 1.00 83.00 112 GLU A CA 1
ATOM 895 C C . GLU A 1 112 ? 17.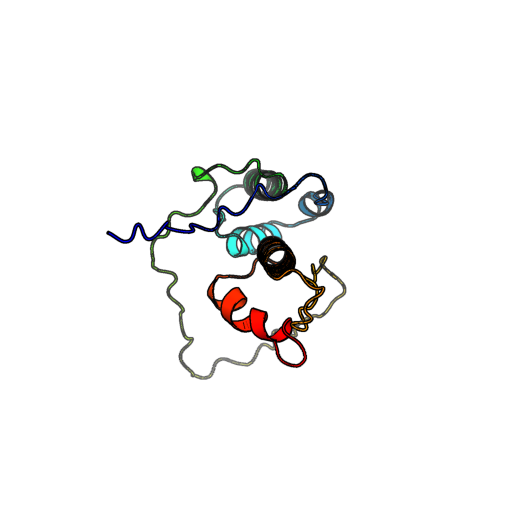325 -2.057 -17.436 1.00 83.00 112 GLU A C 1
ATOM 897 O O . GLU A 1 112 ? 18.202 -2.913 -17.526 1.00 83.00 112 GLU A O 1
ATOM 902 N N . ASN A 1 113 ? 17.033 -1.478 -16.273 1.00 86.19 113 ASN A N 1
ATOM 903 C CA . ASN A 1 113 ? 17.705 -1.814 -15.028 1.00 86.19 113 ASN A CA 1
ATOM 904 C C . ASN A 1 113 ? 16.750 -2.610 -14.124 1.00 86.19 113 ASN A C 1
ATOM 906 O O . ASN A 1 113 ? 15.743 -2.073 -13.648 1.00 86.19 113 ASN A O 1
ATOM 910 N N . ILE A 1 114 ? 17.092 -3.877 -13.874 1.00 86.69 114 ILE A N 1
ATOM 911 C CA . ILE A 1 114 ? 16.305 -4.791 -13.035 1.00 86.69 114 ILE A CA 1
ATOM 912 C C . ILE A 1 114 ? 16.138 -4.276 -11.597 1.00 86.69 114 ILE A C 1
ATOM 914 O O . ILE A 1 114 ? 15.056 -4.396 -11.023 1.00 86.69 114 ILE A O 1
ATOM 918 N N . ASP A 1 115 ? 17.148 -3.615 -11.026 1.00 80.06 115 ASP A N 1
ATOM 919 C CA . ASP A 1 115 ? 17.073 -3.075 -9.663 1.00 80.06 115 ASP A CA 1
ATOM 920 C C . ASP A 1 115 ? 16.042 -1.949 -9.559 1.00 80.06 115 ASP A C 1
ATOM 922 O O . ASP A 1 115 ? 15.316 -1.843 -8.569 1.00 80.06 115 ASP A O 1
ATOM 926 N N . THR A 1 116 ? 15.947 -1.102 -10.587 1.00 81.69 116 THR A N 1
ATOM 927 C CA . THR A 1 116 ? 14.918 -0.059 -10.671 1.00 81.69 116 THR A CA 1
ATOM 928 C C . THR A 1 116 ? 13.521 -0.669 -10.745 1.00 81.69 116 THR A C 1
ATOM 930 O O . THR A 1 116 ? 12.619 -0.209 -10.040 1.00 81.69 116 THR A O 1
ATOM 933 N N . PHE A 1 117 ? 13.335 -1.725 -11.544 1.00 88.38 117 PHE A N 1
ATOM 934 C CA . PHE A 1 117 ? 12.064 -2.447 -11.597 1.00 88.38 117 PHE A CA 1
ATOM 935 C C . PHE A 1 117 ? 11.696 -3.036 -10.231 1.00 88.38 117 PHE A C 1
ATOM 937 O O . PHE A 1 117 ? 10.606 -2.762 -9.729 1.00 88.38 117 PHE A O 1
ATOM 944 N N . LEU A 1 118 ? 12.608 -3.766 -9.582 1.00 87.50 118 LEU A N 1
ATOM 945 C CA . LEU A 1 118 ? 12.356 -4.385 -8.278 1.00 87.50 118 LEU A CA 1
ATOM 946 C C . LEU A 1 118 ? 12.047 -3.347 -7.190 1.00 87.50 118 LEU A C 1
ATOM 948 O O . LEU A 1 118 ? 11.154 -3.565 -6.370 1.00 87.50 118 LEU A O 1
ATOM 952 N N . LYS A 1 119 ? 12.710 -2.183 -7.207 1.00 83.00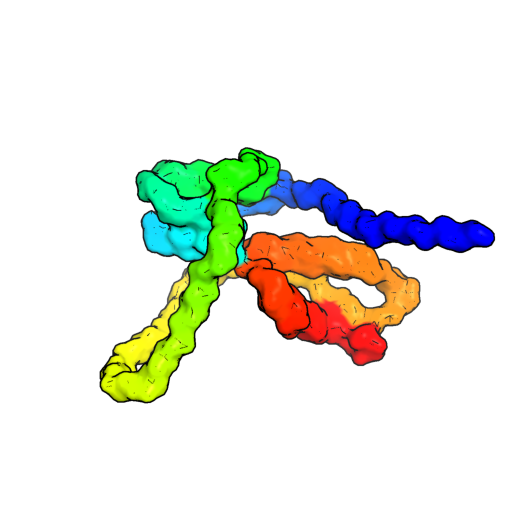 119 LYS A N 1
ATOM 953 C CA . LYS A 1 119 ? 12.395 -1.059 -6.305 1.00 83.00 119 LYS A CA 1
ATOM 954 C C . LYS A 1 119 ? 10.982 -0.529 -6.527 1.00 83.00 119 LYS A C 1
ATOM 956 O O . LYS A 1 119 ? 10.239 -0.334 -5.564 1.00 83.00 119 LYS A O 1
ATOM 961 N N . ASN A 1 120 ? 10.587 -0.326 -7.782 1.00 81.88 120 ASN A N 1
ATOM 962 C CA . ASN A 1 120 ? 9.242 0.140 -8.113 1.00 81.88 12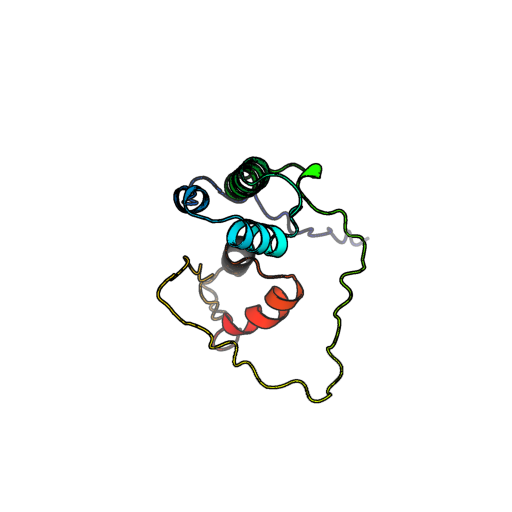0 ASN A CA 1
ATOM 963 C C . ASN A 1 120 ? 8.174 -0.915 -7.791 1.00 81.88 120 ASN A C 1
ATOM 965 O O . ASN A 1 120 ? 7.109 -0.566 -7.278 1.00 81.88 120 ASN A O 1
ATOM 969 N N . TYR A 1 121 ? 8.479 -2.195 -8.013 1.00 88.88 121 TYR A N 1
ATOM 970 C CA . TYR A 1 121 ? 7.653 -3.340 -7.637 1.00 88.88 121 TYR A CA 1
ATOM 971 C C . TYR A 1 121 ? 7.423 -3.407 -6.131 1.00 88.88 121 TYR A C 1
ATOM 973 O O . TYR A 1 121 ? 6.281 -3.424 -5.665 1.00 88.88 121 TYR A O 1
ATOM 981 N N . HIS A 1 122 ? 8.505 -3.341 -5.358 1.00 83.50 122 HIS A N 1
ATOM 982 C CA . HIS A 1 122 ? 8.440 -3.323 -3.907 1.00 83.50 122 HIS A CA 1
ATOM 983 C C . HIS A 1 122 ? 7.637 -2.115 -3.404 1.00 83.50 122 HIS A C 1
ATOM 985 O O . HIS A 1 122 ? 6.718 -2.275 -2.600 1.00 83.50 122 HIS A O 1
ATOM 991 N N . ARG A 1 123 ? 7.881 -0.920 -3.952 1.00 78.56 123 ARG A N 1
ATOM 992 C CA . ARG A 1 123 ? 7.120 0.293 -3.620 1.00 78.56 123 ARG A CA 1
ATOM 993 C C . ARG A 1 123 ? 5.622 0.135 -3.893 1.00 78.56 123 ARG A C 1
ATOM 995 O O . ARG A 1 123 ? 4.809 0.453 -3.026 1.00 78.56 123 ARG A O 1
ATOM 1002 N N . ALA A 1 124 ? 5.253 -0.372 -5.069 1.00 82.06 124 ALA A N 1
ATOM 1003 C CA . ALA A 1 124 ? 3.862 -0.643 -5.415 1.00 82.06 124 ALA A CA 1
ATOM 1004 C C . ALA A 1 124 ? 3.226 -1.636 -4.442 1.00 82.06 124 ALA A C 1
ATOM 1006 O O . ALA A 1 124 ? 2.107 -1.412 -3.987 1.00 82.06 124 ALA A O 1
ATOM 1007 N N . SER A 1 125 ? 3.960 -2.690 -4.076 1.00 82.94 125 SER A N 1
ATOM 1008 C CA . SER A 1 125 ? 3.474 -3.717 -3.159 1.00 82.94 125 SER A CA 1
ATOM 1009 C C . SER A 1 125 ? 3.124 -3.161 -1.781 1.00 82.94 125 SER A C 1
ATOM 1011 O O . SER A 1 125 ? 2.074 -3.490 -1.237 1.00 82.94 125 SER A O 1
ATOM 1013 N N . LEU A 1 126 ? 3.940 -2.248 -1.251 1.00 74.81 126 LEU A N 1
ATOM 1014 C CA . LEU A 1 126 ? 3.696 -1.615 0.044 1.00 74.81 126 LEU A CA 1
ATOM 1015 C C . LEU A 1 126 ? 2.502 -0.658 -0.006 1.00 74.81 126 LEU A C 1
ATOM 1017 O O . LEU A 1 126 ? 1.642 -0.679 0.875 1.00 74.81 126 LEU A O 1
ATOM 1021 N N . ILE A 1 127 ? 2.411 0.158 -1.061 1.00 70.19 127 ILE A N 1
ATOM 1022 C CA . ILE A 1 127 ? 1.310 1.118 -1.232 1.00 70.19 127 ILE A CA 1
ATOM 1023 C C . ILE A 1 127 ? -0.020 0.381 -1.402 1.00 70.19 127 ILE A C 1
ATOM 1025 O O . ILE A 1 127 ? -1.009 0.729 -0.749 1.00 70.19 127 ILE A O 1
ATOM 1029 N N . ASN A 1 128 ? -0.025 -0.657 -2.240 1.00 79.75 128 ASN A N 1
ATOM 1030 C CA . ASN A 1 128 ? -1.202 -1.466 -2.531 1.00 79.75 128 ASN A CA 1
ATOM 1031 C C . ASN A 1 128 ? -1.552 -2.441 -1.387 1.00 79.75 128 ASN A C 1
ATOM 1033 O O . ASN A 1 128 ? -2.652 -2.995 -1.386 1.00 79.75 128 ASN A O 1
ATOM 1037 N N . GLY A 1 129 ? -0.655 -2.629 -0.410 1.00 73.81 129 GLY A N 1
ATOM 1038 C CA . GLY A 1 129 ? -0.848 -3.540 0.719 1.00 73.81 129 GLY A CA 1
ATOM 1039 C C . GLY A 1 129 ? -0.862 -5.008 0.297 1.00 73.81 129 GLY A C 1
ATOM 1040 O O . GLY A 1 129 ? -1.735 -5.751 0.737 1.00 73.81 129 GLY A O 1
ATOM 1041 N N . TRP A 1 130 ? 0.044 -5.395 -0.605 1.00 82.69 130 TRP A N 1
ATOM 1042 C CA . TRP A 1 130 ? 0.237 -6.784 -1.015 1.00 82.69 130 TRP A CA 1
ATOM 1043 C C . TRP A 1 130 ? 1.012 -7.548 0.060 1.00 82.69 130 TRP A C 1
ATOM 1045 O O . TRP A 1 130 ? 2.092 -7.126 0.484 1.00 82.69 130 TRP A O 1
ATOM 1055 N N . SER A 1 131 ? 0.484 -8.700 0.455 1.00 79.62 131 SER A N 1
ATOM 1056 C CA . SER A 1 131 ? 1.202 -9.710 1.237 1.00 79.62 131 SER A CA 1
ATOM 1057 C C . SER A 1 131 ? 2.393 -10.292 0.461 1.00 79.62 131 SER A C 1
ATOM 1059 O O . SER A 1 131 ? 2.459 -10.177 -0.760 1.00 79.62 131 SER A O 1
ATOM 1061 N N . GLU A 1 132 ? 3.329 -10.968 1.137 1.00 78.31 132 GLU A N 1
ATOM 1062 C CA . GLU A 1 132 ? 4.451 -11.650 0.459 1.00 78.31 132 GLU A CA 1
ATOM 1063 C C . GLU A 1 132 ? 3.974 -12.686 -0.571 1.00 78.31 132 GLU A C 1
ATOM 1065 O O . GLU A 1 132 ? 4.542 -12.805 -1.655 1.00 78.31 132 GLU A O 1
ATOM 1070 N N . ASN A 1 133 ? 2.872 -13.382 -0.275 1.00 77.44 133 ASN A N 1
ATOM 1071 C CA . ASN A 1 133 ? 2.275 -14.330 -1.208 1.00 77.44 133 ASN A CA 1
ATOM 1072 C C . ASN A 1 133 ? 1.680 -13.624 -2.439 1.00 77.44 133 ASN A C 1
ATOM 1074 O O . ASN A 1 133 ? 1.882 -14.067 -3.564 1.00 77.44 133 ASN A O 1
ATOM 1078 N N . GLU A 1 134 ? 1.002 -12.489 -2.251 1.00 82.06 134 GLU A N 1
ATOM 1079 C CA . GLU A 1 134 ? 0.514 -11.663 -3.363 1.00 82.06 134 GLU A CA 1
ATOM 1080 C C . GLU A 1 134 ? 1.659 -11.065 -4.185 1.00 82.06 134 GLU A C 1
ATOM 1082 O O . GLU A 1 134 ? 1.574 -11.033 -5.408 1.00 82.06 134 GLU A O 1
ATOM 1087 N N . LYS A 1 135 ? 2.761 -10.649 -3.550 1.00 86.19 135 LYS A N 1
ATOM 1088 C CA . LYS A 1 135 ? 3.968 -10.206 -4.261 1.00 86.19 135 LYS A CA 1
ATOM 1089 C C . LYS A 1 135 ? 4.502 -11.316 -5.171 1.00 86.19 135 LYS A C 1
ATOM 1091 O O . LYS A 1 135 ? 4.728 -11.105 -6.359 1.00 86.19 135 LYS A O 1
ATOM 1096 N N . ALA A 1 136 ? 4.640 -12.530 -4.646 1.00 87.31 136 ALA A N 1
ATOM 1097 C CA . ALA A 1 136 ? 5.081 -13.668 -5.447 1.00 87.31 136 ALA A CA 1
ATOM 1098 C C . ALA A 1 136 ? 4.104 -13.994 -6.594 1.00 87.31 136 ALA A C 1
ATOM 1100 O O . ALA A 1 136 ? 4.532 -14.297 -7.704 1.00 87.31 136 ALA A O 1
ATOM 1101 N N . GLN A 1 137 ? 2.795 -13.888 -6.355 1.00 89.62 137 GLN A N 1
ATOM 1102 C CA . GLN A 1 137 ? 1.775 -14.161 -7.372 1.00 89.62 137 GLN A CA 1
ATOM 1103 C C . GLN A 1 137 ? 1.674 -13.068 -8.443 1.00 89.62 137 GLN A C 1
ATOM 1105 O O . GLN A 1 137 ? 1.366 -13.370 -9.594 1.00 89.62 137 GLN A O 1
ATOM 1110 N N . TYR A 1 138 ? 1.905 -11.802 -8.090 1.00 90.50 138 TYR A N 1
ATOM 1111 C CA . TYR A 1 138 ? 1.697 -10.680 -9.003 1.00 90.50 138 TYR A CA 1
ATOM 1112 C C . TYR A 1 138 ? 2.942 -10.298 -9.792 1.00 90.50 138 TYR A C 1
ATOM 1114 O O . TYR A 1 138 ? 2.794 -9.675 -10.840 1.00 90.50 138 TYR A O 1
ATOM 1122 N N . ILE A 1 139 ? 4.154 -10.629 -9.329 1.00 90.38 139 ILE A N 1
ATOM 1123 C CA . ILE A 1 139 ? 5.382 -10.255 -10.043 1.00 90.38 139 ILE A CA 1
ATOM 1124 C C . ILE A 1 139 ? 5.393 -10.688 -11.523 1.00 90.38 139 ILE A C 1
ATOM 1126 O O . ILE A 1 139 ? 5.735 -9.834 -12.343 1.00 90.38 139 ILE A O 1
ATOM 1130 N N . PRO A 1 140 ? 4.899 -11.885 -11.924 1.00 91.12 140 PRO A N 1
ATOM 1131 C CA . PRO A 1 140 ? 4.902 -12.291 -13.331 1.00 91.12 140 PRO A CA 1
ATOM 1132 C C . PRO A 1 140 ? 4.008 -11.416 -14.214 1.00 91.12 140 PRO A C 1
ATOM 1134 O O . PRO A 1 140 ? 4.261 -11.276 -15.400 1.00 91.12 140 PRO A O 1
ATOM 1137 N N . ILE A 1 141 ? 2.983 -10.768 -13.647 1.00 91.75 141 ILE A N 1
ATOM 1138 C CA . ILE A 1 141 ? 2.083 -9.868 -14.388 1.00 91.75 141 ILE A CA 1
ATOM 1139 C C . ILE A 1 141 ? 2.846 -8.639 -14.899 1.00 91.75 141 ILE A C 1
ATOM 1141 O O . ILE A 1 141 ? 2.409 -7.983 -15.847 1.00 91.75 141 ILE A O 1
ATOM 1145 N N . PHE A 1 142 ? 3.967 -8.291 -14.267 1.00 92.06 142 PHE A N 1
ATOM 1146 C CA . PHE A 1 142 ? 4.769 -7.121 -14.613 1.00 92.06 142 PHE A CA 1
ATOM 1147 C C . PHE A 1 142 ? 6.056 -7.451 -15.368 1.00 92.06 142 PHE A C 1
ATOM 1149 O O . PHE A 1 142 ? 6.777 -6.523 -15.728 1.00 92.06 142 PHE A O 1
ATOM 1156 N N . LEU A 1 143 ? 6.299 -8.730 -15.643 1.00 90.94 143 LEU A N 1
ATOM 1157 C CA . LEU A 1 143 ? 7.305 -9.182 -16.594 1.00 90.94 143 LEU A CA 1
ATOM 1158 C C . LEU A 1 143 ? 6.651 -9.262 -17.980 1.00 90.94 143 LEU A C 1
ATOM 1160 O O . LEU A 1 143 ? 5.478 -9.623 -18.100 1.00 90.94 143 LEU A O 1
ATOM 1164 N N . GLU A 1 144 ? 7.369 -8.839 -19.011 1.00 88.19 144 GLU A N 1
ATOM 1165 C CA . GLU A 1 144 ? 6.921 -8.868 -20.403 1.00 88.19 144 GLU A CA 1
ATOM 1166 C C . GLU A 1 144 ? 8.002 -9.483 -21.297 1.00 88.19 144 GLU A C 1
ATOM 1168 O O . GLU A 1 144 ? 9.172 -9.557 -20.926 1.00 88.19 144 GLU A O 1
ATOM 1173 N N . ASP A 1 145 ? 7.592 -9.918 -22.488 1.00 79.88 145 ASP A N 1
ATOM 1174 C CA . ASP A 1 145 ? 8.452 -10.545 -23.491 1.00 79.88 145 ASP A CA 1
ATOM 1175 C C . ASP A 1 145 ? 9.258 -11.741 -22.952 1.00 79.88 145 ASP A C 1
ATOM 1177 O O . ASP A 1 145 ? 8.680 -12.751 -22.553 1.00 79.88 145 ASP A O 1
ATOM 1181 N N . SER A 1 146 ? 10.588 -11.661 -23.015 1.00 69.19 146 SER A N 1
ATOM 1182 C CA . SER A 1 146 ? 11.524 -12.730 -22.647 1.00 69.19 146 SER A CA 1
ATOM 1183 C C . SER A 1 146 ? 12.017 -12.659 -21.197 1.00 69.19 146 SER A C 1
ATOM 1185 O O . SER A 1 146 ? 12.915 -13.427 -20.843 1.00 69.19 146 SER A O 1
ATOM 1187 N N . ALA A 1 147 ? 11.495 -11.721 -20.400 1.00 64.56 147 ALA A N 1
ATOM 1188 C CA . ALA A 1 147 ? 11.831 -11.564 -18.984 1.00 64.56 147 ALA A CA 1
ATOM 1189 C C . ALA A 1 147 ? 11.143 -12.587 -18.069 1.00 64.56 147 ALA A C 1
ATOM 1191 O O . ALA A 1 147 ? 10.030 -13.055 -18.396 1.00 64.56 147 ALA A O 1
#

InterPro domains:
  IPR036361 SAP domain superfamily [G3DSA:1.10.720.30] (11-68)

Sequence (147 aa):
MSETENNYIQFNNIDFSNISTGWVHKLNKEKLIRELARRNLITSGLVIDLKTRLLNYLKGESSSNDFDTPTTNITFIPNPIGDYEETEIKSNMGDNKKPYFKPGKFTGALSENIDTFLKNYHRASLINGWSENEKAQYIPIFLEDSA

Organism: NCBI:txid143950

Foldseek 3Di:
DDPPDPPPPPLPDDQLVPDDLVCLVVDDLVRLLVLCVLLQFDSDDDSVLSSVLSVCVSNVNDDPNRGDDPPVPPPPPPPPPDDDDDPPPPPCPPDPPDDQQDLAAAAPDPPDDPVSSVSSLVNNCNSVSPDPVSSVVCVVVRYDHPD

Secondary structure (DSSP, 8-state):
----------------TT---TTGGG--HHHHHHHHHTTTB---S-HHHHHHHHHHHHHT---GGGBPP--S--------S-------------S----------B---TTS-HHHHHHHHHHHHHHHT--HHHHHHHGGGGB-TT-

pLDDT: mean 70.63, std 21.57, range [30.03, 96.56]